Protein AF-A0A920SA89-F1 (afdb_monomer_lite)

Foldseek 3Di:
DDPDPDDPCPDPVLVVVVVVQVVVCVVADFPAKDWPQPDDPSCCVVHPPDIDMHTDGPVNDDDPPDDDDDDPCPPDDDDDDDDDDCPDPPPDDPPDDD

Radius of gyration: 17.78 Å; chains: 1; bounding box: 32×36×62 Å

Secondary structure (DSSP, 8-state):
-----------HHHHHHHHHHHHHHTT--EEEEEE---SHHHHTTT-TT---EEEEEGGG---TTPPPP---GGG------------S---S------

Sequence (98 aa):
MEVEARGPCMSDELYAGLERQLVALAGRKNAGWKVGLTSGQARDSMGAGFRPFGYILSERVFSSGAELPSPNLASWVLKTSSVFDLTAMCLGTRIGMR

pLDDT: mean 72.51, std 18.51, range [30.08, 92.56]

Structure (mmCIF, N/CA/C/O backbone):
data_AF-A0A920SA89-F1
#
_entry.id   AF-A0A920SA89-F1
#
loop_
_atom_site.group_PDB
_atom_site.id
_atom_site.type_symbol
_atom_site.label_atom_id
_atom_site.label_alt_id
_atom_site.label_comp_id
_atom_site.label_asym_id
_atom_site.label_entity_id
_atom_site.label_seq_id
_atom_site.pdbx_PDB_ins_code
_atom_site.Cartn_x
_atom_site.Cartn_y
_atom_site.Cartn_z
_atom_site.occupancy
_atom_site.B_iso_or_equiv
_atom_site.auth_seq_id
_atom_site.auth_comp_id
_atom_site.auth_asym_id
_atom_site.auth_atom_id
_atom_site.pdbx_PDB_model_num
ATOM 1 N N . MET A 1 1 ? -4.403 -12.371 -41.803 1.00 35.50 1 MET A N 1
ATOM 2 C CA . MET A 1 1 ? -3.183 -12.034 -41.042 1.00 35.50 1 MET A CA 1
ATOM 3 C C . MET A 1 1 ? -3.501 -10.765 -40.282 1.00 35.50 1 MET A C 1
ATOM 5 O O . MET A 1 1 ? -3.405 -9.687 -40.849 1.00 35.50 1 MET A O 1
ATOM 9 N N . GLU A 1 2 ? -3.998 -10.896 -39.058 1.00 30.08 2 GLU A N 1
ATOM 10 C CA . GLU A 1 2 ? -4.193 -9.742 -38.182 1.00 30.08 2 GLU A CA 1
ATOM 11 C C . GLU A 1 2 ? -2.954 -9.640 -37.303 1.00 30.08 2 GLU A C 1
ATOM 13 O O . GLU A 1 2 ? -2.637 -10.547 -36.536 1.00 30.08 2 GLU A O 1
ATOM 18 N N . VAL A 1 3 ? -2.186 -8.574 -37.508 1.00 40.03 3 VAL A N 1
ATOM 19 C CA . VAL A 1 3 ? -1.079 -8.222 -36.626 1.00 40.03 3 VAL A CA 1
ATOM 20 C C . VAL A 1 3 ? -1.709 -7.486 -35.455 1.00 40.03 3 VAL A C 1
ATOM 22 O O . VAL A 1 3 ? -1.999 -6.295 -35.538 1.00 40.03 3 VAL A O 1
ATOM 25 N N . GLU A 1 4 ? -1.982 -8.226 -34.385 1.00 35.06 4 GLU A N 1
ATOM 26 C CA . GLU A 1 4 ? -2.394 -7.655 -33.111 1.00 35.06 4 GLU A CA 1
ATOM 27 C C . GLU A 1 4 ? -1.263 -6.751 -32.606 1.00 35.06 4 GLU A C 1
ATOM 29 O O . GLU A 1 4 ? -0.103 -7.167 -32.492 1.00 35.06 4 GLU A O 1
ATOM 34 N N . ALA A 1 5 ? -1.584 -5.478 -32.378 1.00 42.41 5 ALA A N 1
ATOM 35 C CA . ALA A 1 5 ? -0.639 -4.493 -31.889 1.00 42.41 5 ALA A CA 1
ATOM 36 C C . ALA A 1 5 ? -0.172 -4.908 -30.489 1.00 42.41 5 ALA A C 1
ATOM 38 O O . ALA A 1 5 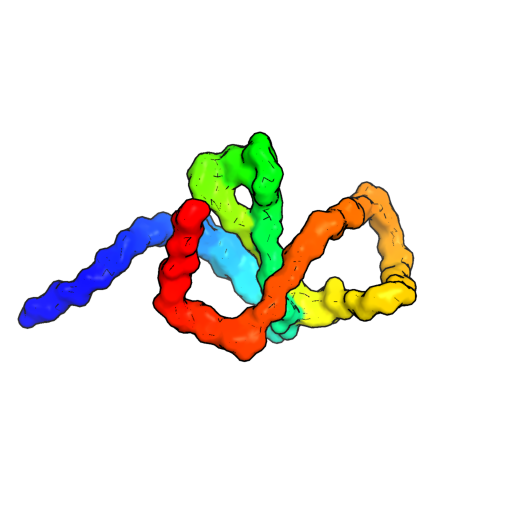? -0.837 -4.644 -29.488 1.00 42.41 5 ALA A O 1
ATOM 39 N N . ARG A 1 6 ? 0.993 -5.560 -30.417 1.00 41.31 6 ARG A N 1
ATOM 40 C CA . ARG A 1 6 ? 1.713 -5.756 -29.161 1.00 41.31 6 ARG A CA 1
ATOM 41 C C . ARG A 1 6 ? 2.004 -4.370 -28.596 1.00 41.31 6 ARG A C 1
ATOM 43 O O . ARG A 1 6 ? 2.825 -3.631 -29.141 1.00 41.31 6 ARG A O 1
ATOM 50 N N . GLY A 1 7 ? 1.293 -4.018 -27.525 1.00 42.47 7 GLY A N 1
ATOM 51 C CA . GLY A 1 7 ? 1.645 -2.882 -26.682 1.00 42.47 7 GLY A CA 1
ATOM 52 C C . GLY A 1 7 ? 3.124 -2.959 -26.283 1.00 42.47 7 GLY A C 1
ATOM 53 O O . GLY A 1 7 ? 3.717 -4.040 -26.353 1.00 42.47 7 GLY A O 1
ATOM 54 N N . PRO A 1 8 ? 3.748 -1.825 -25.919 1.00 44.91 8 PRO A N 1
ATOM 55 C CA . PRO A 1 8 ? 5.176 -1.781 -25.630 1.00 44.91 8 PRO A CA 1
ATOM 56 C C . PRO A 1 8 ? 5.545 -2.900 -24.654 1.00 44.91 8 PRO A C 1
ATOM 58 O O . PRO A 1 8 ? 4.897 -3.054 -23.621 1.00 44.91 8 PRO A O 1
ATOM 61 N N . CYS A 1 9 ? 6.559 -3.687 -25.019 1.00 43.81 9 CYS A N 1
ATOM 62 C CA . CYS A 1 9 ? 7.165 -4.708 -24.172 1.00 43.81 9 CYS A CA 1
ATOM 63 C C . CYS A 1 9 ? 7.704 -4.016 -22.913 1.00 43.81 9 CYS A C 1
ATOM 65 O O . CYS A 1 9 ? 8.794 -3.444 -22.909 1.00 43.81 9 CYS A O 1
ATOM 67 N N . MET A 1 10 ? 6.867 -3.955 -21.881 1.00 48.50 10 MET A N 1
ATOM 68 C CA . MET A 1 10 ? 7.217 -3.457 -20.561 1.00 48.50 10 MET A CA 1
ATOM 69 C C . MET A 1 10 ? 8.125 -4.515 -19.921 1.00 48.50 10 MET A C 1
ATOM 71 O O . MET A 1 10 ? 7.725 -5.668 -19.816 1.00 48.50 10 MET A O 1
ATOM 75 N N . SER A 1 11 ? 9.362 -4.148 -19.584 1.00 58.94 11 SER A N 1
ATOM 76 C CA . SER A 1 11 ? 10.444 -5.096 -19.285 1.00 58.94 11 SER A CA 1
ATOM 77 C C . SER A 1 11 ? 10.147 -6.056 -18.121 1.00 58.94 11 SER A C 1
ATOM 79 O O . SER A 1 11 ? 9.636 -5.653 -17.073 1.00 58.94 11 SER A O 1
ATOM 81 N N . ASP A 1 12 ? 10.551 -7.319 -18.292 1.00 61.81 12 ASP A N 1
ATOM 82 C CA . ASP A 1 12 ? 10.319 -8.443 -17.368 1.00 61.81 12 ASP A CA 1
ATOM 83 C C . ASP A 1 12 ? 10.790 -8.179 -15.919 1.00 61.81 12 ASP A C 1
ATOM 85 O O . ASP A 1 12 ? 10.175 -8.637 -14.954 1.00 61.81 12 ASP A O 1
ATOM 89 N N . GLU A 1 13 ? 11.842 -7.375 -15.726 1.00 63.03 13 GLU A N 1
ATOM 90 C CA . GLU A 1 13 ? 12.392 -7.055 -14.398 1.00 63.03 13 GLU A CA 1
ATOM 91 C C . GLU A 1 13 ? 11.453 -6.207 -13.524 1.00 63.03 13 GLU A C 1
ATOM 93 O O . GLU A 1 13 ? 11.433 -6.365 -12.300 1.00 63.03 13 GLU A O 1
ATOM 98 N N . LEU A 1 14 ? 10.646 -5.325 -14.127 1.00 61.38 14 LEU A N 1
ATOM 99 C CA . LEU A 1 14 ? 9.682 -4.505 -13.385 1.00 61.38 14 LEU A CA 1
ATOM 100 C C . LEU A 1 14 ? 8.503 -5.352 -12.887 1.00 61.38 14 LEU A C 1
ATOM 102 O O . LEU A 1 14 ? 8.005 -5.133 -11.778 1.00 61.38 14 LEU A O 1
ATOM 106 N N . TYR A 1 15 ? 8.092 -6.356 -13.667 1.00 64.56 15 TYR A N 1
ATOM 107 C CA . TYR A 1 15 ? 7.022 -7.278 -13.288 1.00 64.56 15 TYR A CA 1
ATOM 108 C C . TYR A 1 15 ? 7.448 -8.281 -12.220 1.00 64.56 15 TYR A C 1
ATOM 110 O O . TYR A 1 15 ? 6.624 -8.632 -11.376 1.00 64.56 15 TYR A O 1
ATOM 118 N N . ALA A 1 16 ? 8.731 -8.646 -12.145 1.00 68.56 16 ALA A N 1
ATOM 119 C CA . ALA A 1 16 ? 9.239 -9.497 -11.067 1.00 68.56 16 ALA A CA 1
ATOM 120 C C . ALA A 1 16 ? 8.967 -8.908 -9.665 1.00 68.56 16 ALA A C 1
ATOM 122 O O . ALA A 1 16 ? 8.717 -9.641 -8.706 1.00 68.56 16 ALA A O 1
ATOM 123 N N . GLY A 1 17 ? 8.979 -7.576 -9.523 1.00 72.31 17 GLY A N 1
ATOM 124 C CA . GLY A 1 17 ? 8.596 -6.902 -8.279 1.00 72.31 17 GLY A CA 1
ATOM 125 C C . GLY A 1 17 ? 7.104 -7.039 -7.962 1.00 72.31 17 GLY A C 1
ATOM 126 O O . GLY A 1 17 ? 6.738 -7.313 -6.817 1.00 72.31 17 GLY A O 1
ATOM 127 N N . LEU A 1 18 ? 6.251 -6.899 -8.980 1.00 74.25 18 LEU A N 1
ATOM 128 C CA . LEU A 1 18 ? 4.803 -7.065 -8.860 1.00 74.25 18 LEU A CA 1
ATOM 129 C C . LEU A 1 18 ? 4.437 -8.507 -8.490 1.00 74.25 18 LEU A C 1
ATOM 131 O O . LEU A 1 18 ? 3.672 -8.718 -7.554 1.00 74.25 18 LEU A O 1
ATOM 135 N N . GLU A 1 19 ? 5.019 -9.500 -9.157 1.00 77.19 19 GLU A N 1
ATOM 136 C CA . GLU A 1 19 ? 4.778 -10.915 -8.860 1.00 77.19 19 GLU A CA 1
ATOM 137 C C . GLU A 1 19 ? 5.139 -11.260 -7.416 1.00 77.19 19 GLU A C 1
ATOM 139 O O . GLU A 1 19 ? 4.344 -11.881 -6.712 1.00 77.19 19 GLU A O 1
ATOM 144 N N . ARG A 1 20 ? 6.285 -10.778 -6.917 1.00 78.06 20 ARG A N 1
ATOM 145 C CA . ARG A 1 20 ? 6.663 -10.950 -5.503 1.00 78.06 20 ARG A CA 1
ATOM 146 C C . ARG A 1 20 ? 5.645 -10.321 -4.559 1.00 78.06 20 ARG A C 1
ATOM 148 O O . ARG A 1 20 ? 5.351 -10.902 -3.517 1.00 78.06 20 ARG A O 1
ATOM 155 N N . GLN A 1 21 ? 5.098 -9.155 -4.903 1.00 76.38 21 GLN A N 1
ATOM 156 C CA . GLN A 1 21 ? 4.052 -8.516 -4.104 1.00 76.38 21 GLN A CA 1
ATOM 157 C C . GLN A 1 21 ? 2.734 -9.301 -4.139 1.00 76.38 21 GLN A C 1
ATOM 159 O O . GLN A 1 21 ? 2.097 -9.441 -3.098 1.00 76.38 21 GLN A O 1
ATOM 164 N N . LEU A 1 22 ? 2.344 -9.850 -5.291 1.00 79.81 22 LEU A N 1
ATOM 165 C CA . LEU A 1 22 ? 1.147 -10.685 -5.443 1.00 79.81 22 LEU A CA 1
ATOM 166 C C . LEU A 1 22 ? 1.275 -12.017 -4.689 1.00 79.81 22 LEU A C 1
ATOM 168 O O . LEU A 1 22 ? 0.343 -12.430 -4.000 1.00 79.81 22 LEU A O 1
ATOM 172 N N . VAL A 1 23 ? 2.447 -12.652 -4.743 1.00 84.75 23 VAL A N 1
ATOM 173 C CA . VAL A 1 23 ? 2.759 -13.832 -3.926 1.00 84.75 23 VAL A CA 1
ATOM 174 C C . VAL A 1 23 ? 2.724 -13.478 -2.441 1.00 84.75 23 VAL A C 1
ATOM 176 O O . VAL A 1 23 ? 2.111 -14.198 -1.661 1.00 84.75 23 VAL A O 1
ATOM 179 N N . ALA A 1 24 ? 3.314 -12.347 -2.040 1.00 77.81 24 ALA A N 1
ATOM 180 C CA . ALA A 1 24 ? 3.302 -11.892 -0.648 1.00 77.81 24 ALA A CA 1
ATOM 181 C C . ALA A 1 24 ? 1.899 -11.518 -0.140 1.00 77.81 24 ALA A C 1
ATOM 183 O O . ALA A 1 24 ? 1.630 -11.626 1.060 1.00 77.81 24 ALA A O 1
ATOM 184 N N . LEU A 1 25 ? 0.999 -11.086 -1.029 1.00 83.06 25 LEU A N 1
ATOM 185 C CA . LEU A 1 25 ? -0.411 -10.915 -0.696 1.00 83.06 25 LEU A CA 1
ATOM 186 C C . LEU A 1 25 ? -1.052 -12.251 -0.326 1.00 83.06 25 LEU A C 1
ATOM 188 O O . LEU A 1 25 ? -1.874 -12.256 0.580 1.00 83.06 25 LEU A O 1
ATOM 192 N N . ALA A 1 26 ? -0.683 -13.362 -0.975 1.00 84.19 26 ALA A N 1
ATOM 193 C CA . ALA A 1 26 ? -1.130 -14.719 -0.636 1.00 84.19 26 ALA A CA 1
ATOM 194 C C . ALA A 1 26 ? -2.657 -14.847 -0.414 1.00 84.19 26 ALA A C 1
ATOM 196 O O . ALA A 1 26 ? -3.110 -15.564 0.474 1.00 84.19 26 ALA A O 1
ATOM 197 N N . GLY A 1 27 ? -3.464 -14.099 -1.177 1.00 82.75 27 GLY A N 1
ATOM 198 C CA . GLY A 1 27 ? -4.929 -14.082 -1.043 1.00 82.75 27 GLY A CA 1
ATOM 199 C C . GLY A 1 27 ? -5.486 -13.237 0.112 1.00 82.75 27 GLY A C 1
ATOM 200 O O . GLY A 1 27 ? -6.698 -13.205 0.316 1.00 82.75 27 GLY A O 1
ATOM 201 N N . ARG A 1 28 ? -4.641 -12.520 0.861 1.00 89.75 28 ARG A N 1
ATOM 202 C CA . ARG A 1 28 ? -5.077 -11.561 1.886 1.00 89.75 28 ARG A CA 1
ATOM 203 C C . ARG A 1 28 ? -5.887 -10.432 1.258 1.00 89.75 28 ARG A C 1
ATOM 205 O O . ARG A 1 28 ? -5.647 -10.014 0.123 1.00 89.75 28 ARG A O 1
ATOM 212 N N . LYS A 1 29 ? -6.836 -9.903 2.029 1.00 90.62 29 LYS A N 1
ATOM 213 C CA . LYS A 1 29 ? -7.780 -8.900 1.538 1.00 90.62 29 LYS A CA 1
ATOM 214 C C . LYS A 1 29 ? -7.083 -7.556 1.322 1.00 90.62 29 LYS A C 1
ATOM 216 O O . LYS A 1 29 ? -6.656 -6.900 2.272 1.00 90.62 29 LYS A O 1
ATOM 221 N N . ASN A 1 30 ? -7.030 -7.114 0.072 1.00 89.75 30 ASN A N 1
ATOM 222 C CA . ASN A 1 30 ? -6.530 -5.794 -0.290 1.00 89.75 30 ASN A CA 1
ATOM 223 C C . ASN A 1 30 ? -7.571 -4.703 0.025 1.00 89.75 30 ASN A C 1
ATOM 225 O O . ASN A 1 30 ? -8.731 -4.836 -0.357 1.00 89.75 30 ASN A O 1
ATOM 229 N N . ALA A 1 31 ? -7.149 -3.631 0.693 1.00 90.75 31 ALA A N 1
ATOM 230 C CA . ALA A 1 31 ? -7.942 -2.428 0.945 1.00 90.75 31 ALA A CA 1
ATOM 231 C C . ALA A 1 31 ? -7.548 -1.248 0.042 1.00 90.75 31 ALA A C 1
ATOM 233 O O . ALA A 1 31 ? -8.255 -0.246 0.015 1.00 90.75 31 ALA A O 1
ATOM 234 N N . GLY A 1 32 ? -6.440 -1.342 -0.700 1.00 90.25 32 GLY A N 1
ATOM 235 C CA . GLY A 1 32 ? -6.030 -0.301 -1.640 1.00 90.25 32 GLY A CA 1
ATOM 236 C C . GLY A 1 32 ? -4.539 -0.325 -1.955 1.00 90.25 32 GLY A C 1
ATOM 237 O O . GLY A 1 32 ? -3.832 -1.292 -1.685 1.00 90.25 32 GLY A O 1
ATOM 238 N N . TRP A 1 33 ? -4.037 0.770 -2.516 1.00 90.50 33 TRP A N 1
ATOM 239 C CA . TRP A 1 33 ? -2.632 0.898 -2.902 1.00 90.50 33 TRP A CA 1
ATOM 240 C C . TRP A 1 33 ? -2.026 2.175 -2.340 1.00 90.50 33 TRP A C 1
ATOM 242 O O . TRP A 1 33 ? -2.699 3.194 -2.190 1.00 90.50 33 TRP A O 1
ATOM 252 N N . LYS A 1 34 ? -0.723 2.136 -2.071 1.00 89.69 34 LYS A N 1
ATOM 253 C CA . LYS A 1 34 ? 0.067 3.301 -1.683 1.00 89.69 34 LYS A CA 1
ATOM 254 C C . LYS A 1 34 ? 1.177 3.517 -2.692 1.00 89.69 34 LYS A C 1
ATOM 256 O O . LYS A 1 34 ? 1.995 2.629 -2.900 1.00 89.69 34 LYS A O 1
ATOM 261 N N . VAL A 1 35 ? 1.265 4.730 -3.230 1.00 88.25 35 VAL A N 1
ATOM 262 C CA . VAL A 1 35 ? 2.449 5.187 -3.968 1.00 88.25 35 VAL A CA 1
ATOM 263 C C . VAL A 1 35 ? 3.460 5.763 -2.977 1.00 88.25 35 VAL A C 1
ATOM 265 O O . VAL A 1 35 ? 3.116 6.608 -2.140 1.00 88.25 35 VAL A O 1
ATOM 268 N N . GLY A 1 36 ? 4.690 5.256 -3.018 1.00 85.69 36 GLY A N 1
ATOM 269 C CA . GLY A 1 36 ? 5.796 5.661 -2.151 1.00 85.69 36 GLY A CA 1
ATOM 270 C C . GLY A 1 36 ? 6.759 6.630 -2.835 1.00 85.69 36 GLY A C 1
ATOM 271 O O . GLY A 1 36 ? 6.672 6.857 -4.036 1.00 85.69 36 GLY A O 1
ATOM 272 N N . LEU A 1 37 ? 7.689 7.185 -2.050 1.00 87.25 37 LEU A N 1
ATOM 273 C CA . LEU A 1 37 ? 8.800 8.020 -2.530 1.00 87.25 37 LEU A CA 1
ATOM 274 C C . LEU A 1 37 ? 8.374 9.144 -3.496 1.00 87.25 37 LEU A C 1
ATOM 276 O O . LEU A 1 37 ? 8.919 9.309 -4.579 1.00 87.25 37 LEU A O 1
ATOM 280 N N . THR A 1 38 ? 7.366 9.924 -3.113 1.00 86.50 38 THR A N 1
ATOM 281 C CA . THR A 1 38 ? 6.781 10.956 -3.984 1.00 86.50 38 THR A CA 1
ATOM 282 C C . THR A 1 38 ? 7.478 12.319 -3.901 1.00 86.50 38 T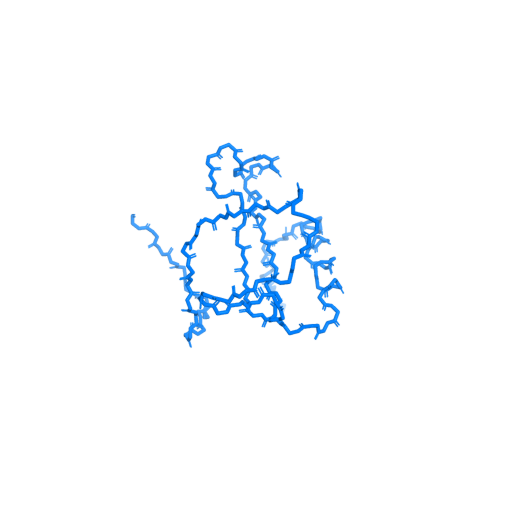HR A C 1
ATOM 284 O O . THR A 1 38 ? 7.135 13.218 -4.664 1.00 86.50 38 THR A O 1
ATOM 287 N N . SER A 1 39 ? 8.436 12.504 -2.987 1.00 82.94 39 SER A N 1
ATOM 288 C CA . SER A 1 39 ? 9.195 13.752 -2.831 1.00 82.94 39 SER A CA 1
ATOM 289 C C . SER A 1 39 ? 10.451 13.770 -3.708 1.00 82.94 39 SER A C 1
ATOM 291 O O . SER A 1 39 ? 11.062 12.728 -3.910 1.00 82.94 39 SER A O 1
ATOM 293 N N . GLY A 1 40 ? 10.850 14.963 -4.173 1.00 76.38 40 GLY A N 1
ATOM 294 C CA . GLY A 1 40 ? 11.982 15.248 -5.077 1.00 76.38 40 GLY A CA 1
ATOM 295 C C . GLY A 1 40 ? 13.045 14.150 -5.221 1.00 76.38 40 GLY A C 1
ATOM 296 O O . GLY A 1 40 ? 12.882 13.256 -6.041 1.00 76.38 40 GLY A O 1
ATOM 297 N N . GLN A 1 41 ? 14.125 14.208 -4.433 1.00 77.38 41 GLN A N 1
ATOM 298 C CA . GLN A 1 41 ? 15.240 13.249 -4.537 1.00 77.38 41 GLN A CA 1
ATOM 299 C C . GLN A 1 41 ? 14.841 11.792 -4.246 1.00 77.38 41 GLN A C 1
ATOM 301 O O . GLN A 1 41 ? 15.424 10.875 -4.816 1.00 77.38 41 GLN A O 1
ATOM 306 N N . ALA A 1 42 ? 13.834 11.558 -3.398 1.00 81.88 42 ALA A N 1
ATOM 307 C CA . ALA A 1 42 ? 13.354 10.205 -3.114 1.00 81.88 42 ALA A CA 1
ATOM 308 C C . ALA A 1 42 ? 12.695 9.562 -4.345 1.00 81.88 42 ALA A C 1
ATOM 310 O O . ALA A 1 42 ? 12.773 8.353 -4.532 1.00 81.88 42 ALA A O 1
ATOM 311 N N . ARG A 1 43 ? 12.080 10.369 -5.214 1.00 82.50 43 ARG A N 1
ATOM 312 C CA . ARG A 1 43 ? 11.387 9.909 -6.421 1.00 82.50 43 ARG A CA 1
ATOM 313 C C . ARG A 1 43 ? 12.301 9.204 -7.411 1.00 82.50 43 ARG A C 1
ATOM 315 O O . ARG A 1 43 ? 11.853 8.289 -8.096 1.00 82.50 43 ARG A O 1
ATOM 322 N N . ASP A 1 44 ? 13.556 9.630 -7.476 1.00 85.25 44 ASP A N 1
ATOM 323 C CA . ASP A 1 44 ? 14.535 9.113 -8.429 1.00 85.25 44 ASP A CA 1
ATOM 324 C C . ASP A 1 44 ? 15.570 8.197 -7.743 1.00 85.25 44 ASP A C 1
ATOM 326 O O . ASP A 1 44 ? 16.454 7.654 -8.402 1.00 85.25 44 ASP A O 1
ATOM 330 N N . SER A 1 45 ? 15.431 7.947 -6.431 1.00 84.62 45 SER A N 1
ATOM 331 C CA . SER A 1 45 ? 16.382 7.142 -5.647 1.00 84.62 45 SER A CA 1
ATOM 332 C C . SER A 1 45 ? 16.398 5.657 -6.018 1.00 84.62 45 SER A C 1
ATOM 334 O O . SER A 1 45 ? 17.299 4.935 -5.607 1.00 84.62 45 SER A O 1
ATOM 336 N N . MET A 1 46 ? 15.393 5.187 -6.760 1.00 79.81 46 MET A N 1
ATOM 337 C CA . MET A 1 46 ? 15.320 3.822 -7.301 1.00 79.81 46 MET A CA 1
ATOM 338 C C . MET A 1 46 ? 15.437 3.793 -8.829 1.00 79.81 46 MET A C 1
ATOM 340 O O . MET A 1 46 ? 15.052 2.816 -9.463 1.00 79.81 46 MET A O 1
ATOM 344 N N . GLY A 1 47 ? 15.961 4.868 -9.419 1.00 82.75 47 GLY A N 1
ATOM 345 C CA . GLY A 1 47 ? 16.072 5.034 -10.860 1.00 82.75 47 GLY A CA 1
ATOM 346 C C . GLY A 1 47 ? 15.012 5.980 -11.416 1.00 82.75 47 GLY A C 1
ATOM 347 O O . GLY A 1 47 ? 13.864 6.027 -10.963 1.00 82.75 47 GLY A O 1
ATOM 348 N N . ALA A 1 48 ? 15.410 6.752 -12.426 1.00 81.44 48 ALA A N 1
ATOM 349 C CA . ALA A 1 48 ? 14.519 7.676 -13.110 1.00 81.44 48 ALA A CA 1
ATOM 350 C C . ALA A 1 48 ? 13.323 6.925 -13.720 1.00 81.44 48 ALA A C 1
ATOM 352 O O . ALA A 1 48 ? 13.473 5.884 -14.352 1.00 81.44 48 ALA A O 1
ATOM 353 N N . GLY A 1 49 ? 12.120 7.461 -13.516 1.00 77.00 49 GLY A N 1
ATOM 354 C CA . GLY A 1 49 ? 10.877 6.867 -14.021 1.00 77.00 49 GLY A CA 1
ATOM 355 C C . GLY A 1 49 ? 10.329 5.695 -13.199 1.00 77.00 49 GLY A C 1
ATOM 356 O O . GLY A 1 49 ? 9.153 5.372 -13.358 1.00 77.00 49 GLY A O 1
ATOM 357 N N . PHE A 1 50 ? 11.096 5.116 -12.267 1.00 79.88 50 PHE A N 1
ATOM 358 C CA . PHE A 1 50 ? 10.576 4.077 -11.378 1.00 79.88 50 PHE A CA 1
ATOM 359 C C . PHE A 1 50 ? 9.620 4.679 -10.345 1.00 79.88 50 PHE A C 1
ATOM 361 O O . PHE A 1 50 ? 9.923 5.689 -9.705 1.00 79.88 50 PHE A O 1
ATOM 368 N N . ARG A 1 51 ? 8.437 4.082 -10.181 1.00 81.75 51 ARG A N 1
ATOM 369 C CA . ARG A 1 51 ? 7.405 4.573 -9.258 1.00 81.75 51 ARG A CA 1
ATOM 370 C C . ARG A 1 51 ? 6.975 3.442 -8.332 1.00 81.75 51 ARG A C 1
ATOM 372 O O . ARG A 1 51 ? 6.152 2.620 -8.729 1.00 81.75 51 ARG A O 1
ATOM 379 N N . PRO A 1 52 ? 7.529 3.374 -7.109 1.00 79.94 52 PRO A N 1
ATOM 380 C CA . PRO A 1 52 ? 7.183 2.309 -6.185 1.00 79.94 52 PRO A CA 1
ATOM 381 C C . PRO A 1 52 ? 5.734 2.438 -5.740 1.00 79.94 52 PRO A C 1
ATOM 383 O O . PRO A 1 52 ? 5.283 3.500 -5.294 1.00 79.94 52 PRO A O 1
ATOM 386 N N . PHE A 1 53 ? 5.037 1.315 -5.765 1.00 85.94 53 PHE A N 1
ATOM 387 C CA . PHE A 1 53 ? 3.758 1.166 -5.101 1.00 85.94 53 PHE A CA 1
ATOM 388 C C . PHE A 1 53 ? 3.751 -0.101 -4.247 1.00 85.94 53 PHE A C 1
ATOM 390 O O . PHE A 1 53 ? 4.606 -0.977 -4.384 1.00 85.94 53 PHE A O 1
ATOM 397 N N . GLY A 1 54 ? 2.798 -0.170 -3.328 1.00 85.88 54 GLY A N 1
ATOM 398 C CA . GLY A 1 54 ? 2.547 -1.348 -2.512 1.00 85.88 54 GLY A CA 1
ATOM 399 C C . GLY A 1 54 ? 1.074 -1.461 -2.154 1.00 85.88 54 GLY A C 1
ATOM 400 O O . GLY A 1 54 ? 0.325 -0.486 -2.232 1.00 85.88 54 GLY A O 1
ATOM 401 N N . TYR A 1 55 ? 0.671 -2.661 -1.761 1.00 89.50 55 TYR A N 1
ATOM 402 C CA . TYR A 1 55 ? -0.699 -2.966 -1.372 1.00 89.50 55 TYR A CA 1
ATOM 403 C C . TYR A 1 55 ? -0.935 -2.660 0.105 1.00 89.50 55 TYR A C 1
ATOM 405 O O . TYR A 1 55 ? -0.086 -2.931 0.960 1.00 89.50 55 TYR A O 1
ATOM 413 N N . ILE A 1 56 ? -2.108 -2.111 0.405 1.00 89.25 56 ILE A N 1
ATOM 414 C CA . ILE A 1 56 ? -2.576 -1.872 1.765 1.00 89.25 56 ILE A CA 1
ATOM 415 C C . ILE A 1 56 ? -3.486 -3.035 2.133 1.00 89.25 56 ILE A C 1
ATOM 417 O O . ILE A 1 56 ? -4.529 -3.244 1.526 1.00 89.25 56 ILE A O 1
ATOM 421 N N . LEU A 1 57 ? -3.088 -3.801 3.138 1.00 89.88 57 LEU A N 1
ATOM 422 C CA . LEU A 1 57 ? -3.875 -4.924 3.634 1.00 89.88 57 LEU A CA 1
ATOM 423 C C . LEU A 1 57 ? -5.034 -4.421 4.496 1.00 89.88 57 LEU A C 1
ATOM 425 O O . LEU A 1 57 ? -4.850 -3.496 5.285 1.00 89.88 57 LEU A O 1
ATOM 429 N N . SER A 1 58 ? -6.203 -5.048 4.375 1.00 91.31 58 SER A N 1
ATOM 430 C CA . SER A 1 58 ? -7.418 -4.629 5.091 1.00 91.31 58 SER A CA 1
ATOM 431 C C . SER A 1 58 ? -7.238 -4.662 6.603 1.00 91.31 58 SER A C 1
ATOM 433 O O . SER A 1 58 ? -7.662 -3.745 7.294 1.00 91.31 58 SER A O 1
ATOM 435 N N . GLU A 1 59 ? -6.530 -5.662 7.119 1.00 90.50 59 GLU A N 1
ATOM 436 C CA . GLU A 1 59 ? -6.196 -5.791 8.540 1.00 90.50 59 GLU A CA 1
ATOM 437 C C . GLU A 1 59 ? -5.157 -4.768 9.046 1.00 90.50 59 GLU A C 1
ATOM 439 O O . GLU A 1 59 ? -4.807 -4.781 10.222 1.00 90.50 59 GLU A O 1
ATOM 444 N N . ARG A 1 60 ? -4.630 -3.898 8.173 1.00 89.75 60 ARG A N 1
ATOM 445 C CA . ARG A 1 60 ? -3.715 -2.7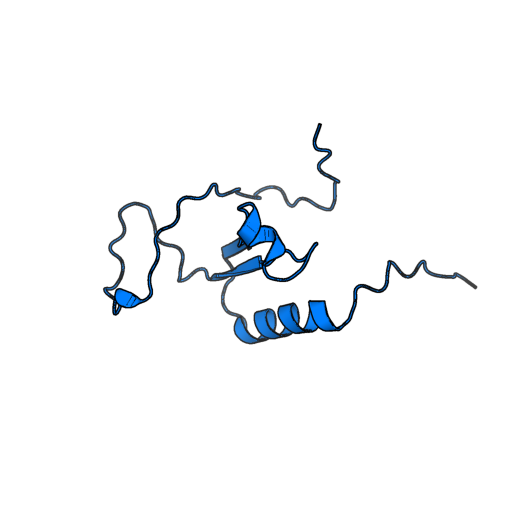94 8.525 1.00 89.75 60 ARG A CA 1
ATOM 446 C C . ARG A 1 60 ? -4.371 -1.417 8.400 1.00 89.75 60 ARG A C 1
ATOM 448 O O . ARG A 1 60 ? -3.676 -0.406 8.484 1.00 89.75 60 ARG A O 1
ATOM 455 N N . VAL A 1 61 ? -5.680 -1.373 8.168 1.00 91.31 61 VAL A N 1
ATOM 456 C CA . VAL A 1 61 ? -6.463 -0.138 8.141 1.00 91.31 61 VAL A CA 1
ATOM 457 C C . VAL A 1 61 ? -7.120 0.042 9.502 1.00 91.31 61 VAL A C 1
ATOM 459 O O . VAL A 1 61 ? -7.878 -0.814 9.950 1.00 91.31 61 VAL A O 1
ATOM 462 N N . PHE A 1 62 ? -6.828 1.165 10.151 1.00 91.25 62 PHE A N 1
ATOM 463 C CA . PHE A 1 62 ? -7.351 1.503 11.470 1.00 91.25 62 PHE A CA 1
ATOM 464 C C . PHE A 1 62 ? -8.209 2.764 11.381 1.00 91.25 62 PHE A C 1
ATOM 466 O O . PHE A 1 62 ? -7.905 3.679 10.613 1.00 91.25 62 PHE A O 1
ATOM 473 N N . SER A 1 63 ? -9.282 2.813 12.168 1.00 91.88 63 SER A N 1
ATOM 474 C CA . SER A 1 63 ? -10.124 4.003 12.286 1.00 91.88 63 SER A CA 1
ATOM 475 C C . SER A 1 63 ? -9.371 5.153 12.957 1.00 91.88 63 SER A C 1
ATOM 477 O O . SER A 1 63 ? -8.441 4.944 13.735 1.00 91.88 63 SER A O 1
ATOM 479 N N . SER A 1 64 ? -9.800 6.385 12.681 1.00 91.25 64 SER A N 1
ATOM 480 C CA . SER A 1 64 ? -9.288 7.555 13.399 1.00 91.25 64 SER A CA 1
ATOM 481 C C . SER A 1 64 ? -9.506 7.397 14.907 1.00 91.25 64 SER A C 1
ATOM 483 O O . SER A 1 64 ? -10.583 6.981 15.331 1.00 91.25 64 SER A O 1
ATOM 485 N N . GLY A 1 65 ? -8.481 7.710 15.701 1.00 92.56 65 GLY A N 1
ATOM 486 C CA . GLY A 1 65 ? -8.504 7.554 17.158 1.00 92.56 65 GLY A CA 1
ATOM 487 C C . GLY A 1 65 ? -8.327 6.117 17.660 1.00 92.56 65 GLY A C 1
ATOM 488 O O . GLY A 1 65 ? -8.387 5.904 18.866 1.00 92.56 65 GLY A O 1
ATOM 489 N N . ALA A 1 66 ? -8.102 5.138 16.778 1.00 90.44 66 ALA A N 1
ATOM 490 C CA . ALA A 1 66 ? -7.809 3.775 17.203 1.00 90.44 66 ALA A CA 1
ATOM 491 C C . ALA A 1 66 ? -6.468 3.692 17.945 1.00 90.44 66 ALA A C 1
ATOM 493 O O . ALA A 1 66 ? -5.462 4.269 17.522 1.00 90.44 66 ALA A O 1
ATOM 494 N N . GLU A 1 67 ? -6.447 2.905 19.016 1.00 89.56 67 GLU A N 1
ATOM 495 C CA . GLU A 1 67 ? -5.211 2.495 19.668 1.00 89.56 67 GLU A CA 1
ATOM 496 C C . GLU A 1 67 ? -4.543 1.396 18.840 1.00 89.56 67 GLU A C 1
ATOM 498 O O . GLU A 1 67 ? -5.159 0.387 18.487 1.00 89.56 67 GLU A O 1
ATOM 503 N N . LEU A 1 68 ? -3.273 1.603 18.499 1.00 85.12 68 LEU A N 1
ATOM 504 C CA . LEU A 1 68 ? -2.497 0.612 17.766 1.00 85.12 68 LEU A CA 1
ATOM 505 C C . LEU A 1 68 ? -1.854 -0.369 18.753 1.00 85.12 68 LEU A C 1
ATOM 507 O O . LEU A 1 68 ? -1.323 0.066 19.779 1.00 85.12 68 LEU A O 1
ATOM 511 N N . PRO A 1 69 ? -1.846 -1.680 18.451 1.00 77.31 69 PRO A N 1
ATOM 512 C CA . PRO A 1 69 ? -1.157 -2.654 19.286 1.00 77.31 69 PRO A CA 1
ATOM 513 C C . PRO A 1 69 ? 0.325 -2.295 19.329 1.00 77.31 69 PRO A C 1
ATOM 515 O O . PRO A 1 69 ? 0.956 -2.266 18.278 1.00 77.31 69 PRO A O 1
ATOM 518 N N . SER A 1 70 ? 0.846 -2.003 20.525 1.00 69.00 70 SER A N 1
ATOM 519 C CA . SER A 1 70 ? 2.212 -1.520 20.770 1.00 69.00 70 SER A CA 1
ATOM 520 C C . SER A 1 70 ? 3.263 -2.476 20.186 1.00 69.00 70 SER A C 1
ATOM 522 O O . SER A 1 70 ? 3.563 -3.506 20.798 1.00 69.00 70 SER A O 1
ATOM 524 N N . PRO A 1 71 ? 3.834 -2.190 19.001 1.00 63.94 71 PRO A N 1
ATOM 525 C CA . PRO A 1 71 ? 4.955 -2.942 18.476 1.00 63.94 71 PRO A CA 1
ATOM 526 C C . PRO A 1 71 ? 6.237 -2.328 19.042 1.00 63.94 71 PRO A C 1
ATOM 528 O O . PRO A 1 71 ? 6.243 -1.223 19.581 1.00 63.94 71 PRO A O 1
ATOM 531 N N . ASN A 1 72 ? 7.366 -3.004 18.870 1.00 61.50 72 ASN A N 1
ATOM 532 C CA . ASN A 1 72 ? 8.661 -2.367 19.074 1.00 61.50 72 ASN A CA 1
ATOM 533 C C . ASN A 1 72 ? 8.765 -1.140 18.131 1.00 61.50 72 ASN A C 1
ATOM 535 O O . ASN A 1 72 ? 8.941 -1.295 16.921 1.00 61.50 72 ASN A O 1
ATOM 539 N N . LEU A 1 73 ? 8.563 0.069 18.674 1.00 62.19 73 LEU A N 1
ATOM 540 C CA . LEU A 1 73 ? 8.322 1.317 17.926 1.00 62.19 73 LEU A CA 1
ATOM 541 C C . LEU A 1 73 ? 9.532 1.797 17.112 1.00 62.19 73 LEU A C 1
ATOM 543 O O . LEU A 1 73 ? 9.396 2.700 16.292 1.00 62.19 73 LEU A O 1
ATOM 547 N N . ALA A 1 74 ? 10.703 1.187 17.306 1.00 72.06 74 ALA A N 1
ATOM 548 C CA . ALA A 1 74 ? 11.967 1.625 16.722 1.00 72.06 74 ALA A CA 1
ATOM 549 C C . ALA A 1 74 ? 11.982 1.673 15.178 1.00 72.06 74 ALA A C 1
ATOM 551 O O . ALA A 1 74 ? 12.826 2.353 14.603 1.00 72.06 74 ALA A O 1
ATOM 552 N N . SER A 1 75 ? 11.069 0.974 14.497 1.00 76.38 75 SER A N 1
ATOM 553 C CA . SER A 1 75 ? 11.008 0.906 13.028 1.00 76.38 75 SER A CA 1
ATOM 554 C C . SER A 1 75 ? 9.827 1.649 12.391 1.00 76.38 75 SER A C 1
ATOM 556 O O . SER A 1 75 ? 9.704 1.659 11.164 1.00 76.38 75 SER A O 1
ATOM 558 N N . TRP A 1 76 ? 8.948 2.268 13.183 1.00 79.12 76 TRP A N 1
ATOM 559 C CA . TRP A 1 76 ? 7.733 2.905 12.671 1.00 79.12 76 TRP A CA 1
ATOM 560 C C . TRP A 1 76 ? 7.962 4.384 12.356 1.00 79.12 76 TRP A C 1
ATOM 562 O O . TRP A 1 76 ? 8.583 5.114 13.122 1.00 79.12 76 TRP A O 1
ATOM 572 N N . VAL A 1 77 ? 7.413 4.847 11.230 1.00 82.88 77 VAL A N 1
ATOM 573 C CA . VAL A 1 77 ? 7.436 6.261 10.833 1.00 82.88 77 VAL A CA 1
ATOM 574 C C . VAL A 1 77 ? 6.026 6.694 10.468 1.00 82.88 77 VAL A C 1
ATOM 576 O O . VAL A 1 77 ? 5.425 6.155 9.537 1.00 82.88 77 VAL A O 1
ATOM 579 N N . LEU A 1 78 ? 5.516 7.704 11.169 1.00 84.56 78 LEU A N 1
ATOM 580 C CA . LEU A 1 78 ? 4.260 8.355 10.819 1.00 84.56 78 LEU A CA 1
ATOM 581 C C . LEU A 1 78 ? 4.475 9.302 9.638 1.00 84.56 78 LEU A C 1
ATOM 583 O O . LEU A 1 78 ? 5.401 10.113 9.629 1.00 84.56 78 LEU A O 1
ATOM 587 N N . LYS A 1 79 ? 3.609 9.195 8.630 1.00 83.88 79 LYS A N 1
ATOM 588 C CA . LYS A 1 79 ? 3.610 10.076 7.460 1.00 83.88 79 LYS A CA 1
ATOM 589 C C . LYS A 1 79 ? 2.198 10.549 7.180 1.00 83.88 79 LYS A C 1
ATOM 591 O O . LYS A 1 79 ? 1.270 9.747 7.143 1.00 83.88 79 LYS A O 1
ATOM 596 N N . THR A 1 80 ? 2.055 11.842 6.934 1.00 87.75 80 THR A N 1
ATOM 597 C CA . THR A 1 80 ? 0.813 12.414 6.424 1.00 87.75 80 THR A CA 1
ATOM 598 C C . THR A 1 80 ? 0.734 12.197 4.913 1.00 87.75 80 THR A C 1
ATOM 600 O O . THR A 1 80 ? 1.733 12.280 4.194 1.00 87.75 80 THR A O 1
ATOM 603 N N . SER A 1 81 ? -0.456 11.871 4.415 1.00 84.12 81 SER A N 1
ATOM 604 C CA . SER A 1 81 ? -0.714 11.734 2.981 1.00 84.12 81 SER A CA 1
ATOM 605 C C . SER A 1 81 ? -2.191 11.920 2.677 1.00 84.12 81 SER A C 1
ATOM 607 O O . SER A 1 81 ? -3.034 11.566 3.497 1.00 84.12 81 SER A O 1
ATOM 609 N N . SER A 1 82 ? -2.501 12.399 1.477 1.00 85.81 82 SER A N 1
ATOM 610 C CA . SER A 1 82 ? -3.862 12.376 0.944 1.00 85.81 82 SER A CA 1
ATOM 611 C C . SER A 1 82 ? -4.248 10.959 0.517 1.00 85.81 82 SER A C 1
ATOM 613 O O . SER A 1 82 ? -3.424 10.224 -0.033 1.00 85.81 82 SER A O 1
ATOM 615 N N . VAL A 1 83 ? -5.505 10.593 0.760 1.00 85.62 83 VAL A N 1
ATOM 616 C CA . VAL A 1 83 ? -6.114 9.332 0.323 1.00 85.62 83 VAL A CA 1
ATOM 617 C C . VAL A 1 83 ? -7.203 9.665 -0.687 1.00 85.62 83 VAL A C 1
ATOM 619 O O . VAL A 1 83 ? -7.951 10.620 -0.493 1.00 85.62 83 VAL A O 1
ATOM 622 N N . PHE A 1 84 ? -7.275 8.888 -1.762 1.00 84.50 84 PHE A N 1
ATOM 623 C CA . PHE A 1 84 ? -8.313 9.006 -2.779 1.00 84.50 84 PHE A CA 1
ATOM 624 C C . PHE A 1 84 ? -9.182 7.752 -2.719 1.00 84.50 84 PHE A C 1
ATOM 626 O O . PHE A 1 84 ? -8.663 6.647 -2.880 1.00 84.50 84 PHE A O 1
ATOM 633 N N . ASP A 1 85 ? -10.479 7.924 -2.472 1.00 81.69 85 ASP A N 1
ATOM 634 C CA . ASP A 1 85 ? -11.457 6.846 -2.602 1.00 81.69 85 ASP A CA 1
ATOM 635 C C . ASP A 1 85 ? -11.878 6.744 -4.071 1.00 81.69 85 ASP A C 1
ATOM 637 O O . ASP A 1 85 ? -12.362 7.709 -4.668 1.00 81.69 85 ASP A O 1
ATOM 641 N N . LEU A 1 86 ? -11.636 5.581 -4.669 1.00 70.44 86 LEU A N 1
ATOM 642 C CA . LEU A 1 86 ? -11.983 5.290 -6.054 1.00 70.44 86 LEU A CA 1
ATOM 643 C C . LEU A 1 86 ? -13.288 4.492 -6.090 1.00 70.44 86 LEU A C 1
ATOM 645 O O . LEU A 1 86 ? -13.325 3.357 -6.559 1.00 70.44 86 LEU A O 1
ATOM 649 N N . THR A 1 87 ? -14.372 5.082 -5.586 1.00 56.31 87 THR A N 1
ATOM 650 C CA . THR A 1 87 ? -15.702 4.452 -5.620 1.00 56.31 87 THR A CA 1
ATOM 651 C C . THR A 1 87 ? -16.250 4.343 -7.054 1.00 56.31 87 THR A C 1
ATOM 653 O O . THR A 1 87 ? -17.102 3.506 -7.338 1.00 56.31 87 THR A O 1
ATOM 656 N N . ALA A 1 88 ? -15.722 5.136 -7.993 1.00 49.88 88 ALA A N 1
ATOM 657 C CA . ALA A 1 88 ? -15.918 4.948 -9.425 1.00 49.88 88 ALA A CA 1
ATOM 658 C C . ALA A 1 88 ? -14.658 4.315 -10.024 1.00 49.88 88 ALA A C 1
ATOM 660 O O . ALA A 1 88 ? -13.578 4.906 -10.004 1.00 49.88 88 ALA A O 1
ATOM 661 N N . MET A 1 89 ? -14.795 3.102 -10.556 1.00 41.72 89 MET A N 1
ATOM 662 C CA . MET A 1 89 ? -13.723 2.399 -11.250 1.00 41.72 89 MET A CA 1
ATOM 663 C C . MET A 1 89 ? -13.240 3.270 -12.419 1.00 41.72 89 MET A C 1
ATOM 665 O O . MET A 1 89 ? -13.949 3.430 -13.411 1.00 41.72 89 MET A O 1
ATOM 669 N N . CYS A 1 90 ? -12.046 3.861 -12.309 1.00 44.00 90 CYS A N 1
ATOM 670 C CA . CYS A 1 90 ? -11.392 4.525 -13.433 1.00 44.00 90 CYS A CA 1
ATOM 671 C C . CYS A 1 90 ? -10.945 3.455 -14.438 1.00 44.00 90 CYS A C 1
ATOM 673 O O . CYS A 1 90 ? -9.780 3.063 -14.480 1.00 44.00 90 CYS A O 1
ATOM 675 N N . LEU A 1 91 ? -11.880 2.967 -15.253 1.00 44.06 91 LEU A N 1
ATOM 676 C CA . LEU A 1 91 ? -11.570 2.291 -16.506 1.00 44.06 91 LEU A CA 1
ATOM 677 C C . LEU A 1 91 ? -10.898 3.324 -17.416 1.00 44.06 91 LEU A C 1
ATOM 679 O O . LEU A 1 91 ? -11.558 4.142 -18.044 1.00 44.06 91 LEU A O 1
ATOM 683 N N . GLY A 1 92 ? -9.563 3.329 -17.382 1.00 43.41 92 GLY A N 1
ATOM 684 C CA . GLY A 1 92 ? -8.666 3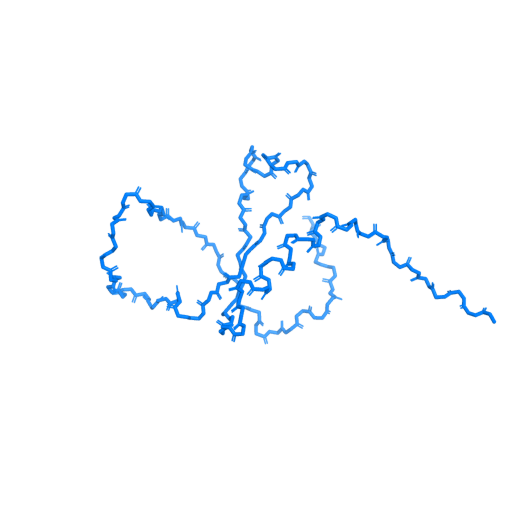.963 -18.345 1.00 43.41 92 GLY A CA 1
ATOM 685 C C . GLY A 1 92 ? -9.172 5.258 -18.978 1.00 43.41 92 GLY A C 1
ATOM 686 O O . GLY A 1 92 ? -9.596 5.263 -20.127 1.00 43.41 92 GLY A O 1
ATOM 687 N N . THR A 1 93 ? -9.054 6.387 -18.287 1.00 40.22 93 THR A N 1
ATOM 688 C CA . THR A 1 93 ? -9.033 7.681 -18.978 1.00 40.22 93 THR A CA 1
ATOM 689 C C . THR A 1 93 ? -7.816 8.448 -18.499 1.00 40.22 93 THR A C 1
ATOM 691 O O . THR A 1 93 ? -7.616 8.620 -17.297 1.00 40.22 93 THR A O 1
ATOM 694 N N . ARG A 1 94 ? -6.951 8.840 -19.443 1.00 44.97 94 ARG A N 1
ATOM 695 C CA . ARG A 1 94 ? -5.775 9.673 -19.175 1.00 44.97 94 ARG A CA 1
ATOM 696 C C . ARG A 1 94 ? -6.241 10.914 -18.420 1.00 44.97 94 ARG A C 1
ATOM 698 O O . ARG A 1 94 ? -6.931 11.753 -18.993 1.00 44.97 94 ARG A O 1
ATOM 705 N N . ILE A 1 95 ? -5.858 11.028 -17.153 1.00 44.41 95 ILE A N 1
ATOM 706 C CA . ILE A 1 95 ? -6.018 12.266 -16.398 1.00 44.41 95 ILE A CA 1
ATOM 707 C C . ILE A 1 95 ? -5.006 13.242 -17.000 1.00 44.41 95 ILE A C 1
ATOM 709 O O . ILE A 1 95 ? -3.812 13.175 -16.715 1.00 44.41 95 ILE A 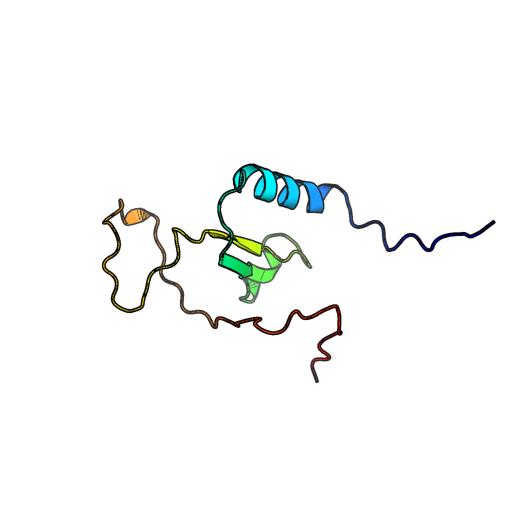O 1
ATOM 713 N N . GLY A 1 96 ? -5.472 14.084 -17.921 1.00 37.75 96 GLY A N 1
ATOM 714 C CA . GLY A 1 96 ? -4.694 15.200 -18.435 1.00 37.75 96 GLY A CA 1
ATOM 715 C C . GLY A 1 96 ? -4.470 16.200 -17.308 1.00 37.75 96 GLY A C 1
ATOM 716 O O . GLY A 1 96 ? -5.417 16.834 -16.850 1.00 37.75 96 GLY A O 1
ATOM 717 N N . MET A 1 97 ? -3.227 16.319 -16.847 1.00 30.72 97 MET A N 1
ATOM 718 C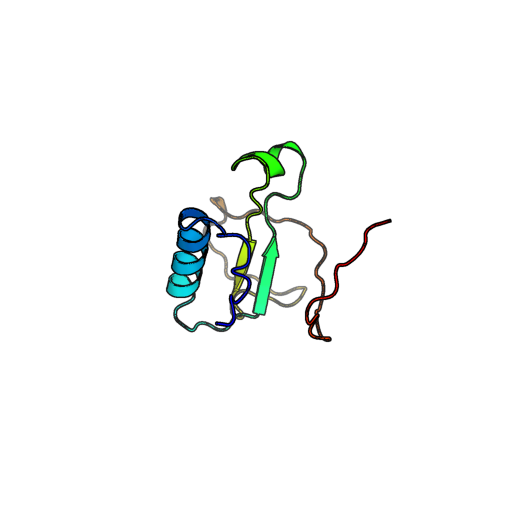 CA . MET A 1 97 ? -2.806 17.443 -16.015 1.00 30.72 97 MET A CA 1
ATOM 719 C C . MET A 1 97 ? -2.643 18.663 -16.930 1.00 30.72 97 MET A C 1
ATOM 721 O O . MET A 1 97 ? -1.923 18.587 -17.927 1.00 30.72 97 MET A O 1
ATOM 725 N N . ARG A 1 98 ? -3.371 19.740 -16.619 1.00 35.44 98 ARG A N 1
ATOM 726 C CA . ARG A 1 98 ? -3.105 21.090 -17.133 1.00 35.44 98 ARG A CA 1
ATOM 727 C C . ARG A 1 98 ? -1.925 21.701 -16.392 1.00 35.44 98 ARG A C 1
ATOM 729 O O . ARG A 1 98 ? -1.799 21.406 -15.183 1.00 35.44 98 ARG A O 1
#